Protein AF-A0A9W7YJQ7-F1 (afdb_monomer_lite)

Radius of gyration: 14.09 Å; chains: 1; bounding box: 50×19×30 Å

Secondary structure (DSSP, 8-state):
-----PPPP--SGGGTEEEEEE--S-SS-EEEEEEE--SSS-EEEEEEEEETTTTEEEEEEEEESS------

Sequence (72 aa):
MEVSRGASHVYGIERHTLCLTPVAGDTQRCRFALGTLGITEPSEIHLVDFDSDENSLASIVYKHTCGIRALA

Structure (mmCIF, N/CA/C/O backbone):
data_AF-A0A9W7YJQ7-F1
#
_entry.id   AF-A0A9W7YJQ7-F1
#
loop_
_atom_site.group_PDB
_atom_site.id
_atom_site.type_symbol
_atom_site.label_atom_id
_atom_site.label_alt_id
_atom_site.label_comp_id
_atom_site.label_asym_id
_atom_site.label_entity_id
_atom_site.label_seq_id
_atom_site.pdbx_PDB_ins_code
_atom_site.Cartn_x
_atom_site.Cartn_y
_atom_site.Cartn_z
_atom_site.occupancy
_atom_site.B_iso_or_equiv
_atom_site.auth_seq_id
_atom_site.auth_comp_id
_atom_site.auth_asym_id
_atom_site.auth_atom_id
_atom_site.pdbx_PDB_model_num
ATOM 1 N N . MET A 1 1 ? 35.334 5.157 -4.341 1.00 38.78 1 MET A N 1
ATOM 2 C CA . MET A 1 1 ? 34.249 4.201 -4.635 1.00 38.78 1 MET A CA 1
ATOM 3 C C . MET A 1 1 ? 33.140 4.524 -3.648 1.00 38.78 1 MET A C 1
ATOM 5 O O . MET A 1 1 ? 33.195 4.093 -2.505 1.00 38.78 1 MET A O 1
ATOM 9 N N . GLU A 1 2 ? 32.259 5.449 -4.023 1.00 34.97 2 GLU A N 1
ATOM 10 C CA . GLU A 1 2 ? 31.139 5.876 -3.182 1.00 34.97 2 GLU A CA 1
ATOM 11 C C . GLU A 1 2 ? 30.093 4.765 -3.211 1.00 34.97 2 GLU A C 1
ATOM 13 O O . GLU A 1 2 ? 29.511 4.470 -4.251 1.00 34.97 2 GLU A O 1
ATOM 18 N N . VAL A 1 3 ? 29.906 4.091 -2.079 1.00 45.06 3 VAL A N 1
ATOM 19 C CA . VAL A 1 3 ? 28.745 3.230 -1.888 1.00 45.06 3 VAL A CA 1
ATOM 20 C C . VAL A 1 3 ? 27.592 4.179 -1.611 1.00 45.06 3 VAL A C 1
ATOM 22 O O . VAL A 1 3 ? 27.437 4.645 -0.481 1.00 45.06 3 VAL A O 1
ATOM 25 N N . SER A 1 4 ? 26.815 4.505 -2.643 1.00 45.53 4 SER A N 1
ATOM 26 C CA . SER A 1 4 ? 25.509 5.135 -2.482 1.00 45.53 4 SER A CA 1
ATOM 27 C C . SER A 1 4 ? 24.707 4.235 -1.546 1.00 45.53 4 SER A C 1
ATOM 29 O O . SER A 1 4 ? 24.236 3.172 -1.947 1.00 45.53 4 SER A O 1
ATOM 31 N N . ARG A 1 5 ? 24.618 4.594 -0.262 1.00 50.19 5 ARG A N 1
ATOM 32 C CA . ARG A 1 5 ? 23.678 3.955 0.658 1.00 50.19 5 ARG A CA 1
ATOM 33 C C . ARG A 1 5 ? 22.299 4.286 0.100 1.00 50.19 5 ARG A C 1
ATOM 35 O O . ARG A 1 5 ? 21.840 5.408 0.283 1.00 50.19 5 ARG A O 1
ATOM 42 N N . GLY A 1 6 ? 21.717 3.362 -0.667 1.00 59.59 6 GLY A N 1
ATOM 43 C CA . GLY A 1 6 ? 20.393 3.533 -1.258 1.00 59.59 6 GLY A CA 1
ATOM 44 C C . GLY A 1 6 ? 19.436 4.022 -0.179 1.00 59.59 6 GLY A C 1
ATOM 45 O O . GLY A 1 6 ? 19.371 3.425 0.897 1.00 59.59 6 GLY A O 1
ATOM 46 N N . ALA A 1 7 ? 18.797 5.167 -0.410 1.00 69.62 7 ALA A N 1
ATOM 47 C CA . ALA A 1 7 ? 17.921 5.761 0.584 1.00 69.62 7 ALA A CA 1
ATOM 48 C C . ALA A 1 7 ? 16.759 4.798 0.849 1.00 69.62 7 ALA A C 1
ATOM 50 O O . ALA A 1 7 ? 16.040 4.416 -0.070 1.00 69.62 7 ALA A O 1
ATOM 51 N N . SER A 1 8 ? 16.616 4.371 2.102 1.00 73.75 8 SER A N 1
ATOM 52 C CA . SER A 1 8 ? 15.546 3.480 2.534 1.00 73.75 8 SER A CA 1
ATOM 53 C C . SER A 1 8 ? 14.273 4.279 2.779 1.00 73.75 8 SER A C 1
ATOM 55 O O .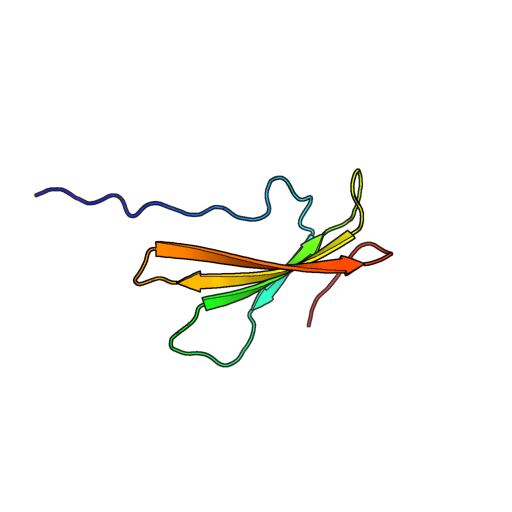 SER A 1 8 ? 14.302 5.250 3.538 1.00 73.75 8 SER A O 1
ATOM 57 N N . HIS A 1 9 ? 13.156 3.829 2.217 1.00 81.06 9 HIS A N 1
ATOM 58 C CA . HIS A 1 9 ? 11.848 4.403 2.501 1.00 81.06 9 HIS A CA 1
ATOM 59 C C . HIS A 1 9 ? 11.093 3.583 3.543 1.00 81.06 9 HIS A C 1
ATOM 61 O O . HIS A 1 9 ? 11.040 2.357 3.464 1.00 81.06 9 HIS A O 1
ATOM 67 N N . VAL A 1 10 ? 10.492 4.265 4.517 1.00 85.56 10 VAL A N 1
ATOM 68 C CA . VAL A 1 10 ? 9.691 3.640 5.574 1.00 85.56 10 VAL A CA 1
ATOM 69 C C . VAL A 1 10 ? 8.295 4.250 5.549 1.00 85.56 10 VAL A C 1
ATOM 71 O O . VAL A 1 10 ? 8.140 5.451 5.747 1.00 85.56 10 VAL A O 1
ATOM 74 N N . TYR A 1 11 ? 7.275 3.422 5.312 1.00 88.38 11 TYR A N 1
ATOM 75 C CA . TYR A 1 11 ? 5.880 3.854 5.222 1.00 88.38 11 TYR A CA 1
ATOM 76 C C . TYR A 1 11 ? 5.019 3.165 6.285 1.00 88.38 11 TYR A C 1
ATOM 78 O O . TYR A 1 11 ? 5.147 1.967 6.517 1.00 88.38 11 TYR A O 1
ATOM 86 N N . GLY A 1 12 ? 4.111 3.917 6.912 1.00 84.00 12 GLY A N 1
ATOM 87 C CA . GLY A 1 12 ? 3.059 3.359 7.770 1.00 84.00 12 GLY A CA 1
ATOM 88 C C . GLY A 1 12 ? 3.351 3.298 9.276 1.00 84.00 12 GLY A C 1
ATOM 89 O O . GLY A 1 12 ? 2.432 2.959 10.024 1.00 84.00 12 GLY A O 1
ATOM 90 N N . ILE A 1 13 ? 4.556 3.671 9.740 1.00 84.50 13 ILE A N 1
ATOM 91 C CA . ILE A 1 13 ? 4.899 3.732 11.181 1.00 84.50 13 ILE A CA 1
ATOM 92 C C . ILE A 1 13 ? 3.971 4.690 11.936 1.00 84.50 13 ILE A C 1
ATOM 94 O O . ILE A 1 13 ? 3.408 4.335 12.966 1.00 84.50 13 ILE A O 1
ATOM 98 N N . GLU A 1 14 ? 3.758 5.885 11.395 1.00 84.94 14 GLU A N 1
ATOM 99 C CA . GLU A 1 14 ? 2.965 6.938 12.044 1.00 84.94 14 GLU A CA 1
ATOM 100 C C . GLU A 1 14 ? 1.447 6.720 11.913 1.00 84.94 14 GLU A C 1
ATOM 102 O O . GLU A 1 14 ? 0.658 7.492 12.445 1.00 84.94 14 GLU A O 1
ATOM 107 N N . ARG A 1 15 ? 1.020 5.675 11.192 1.00 84.81 15 ARG A N 1
ATOM 108 C CA . ARG A 1 15 ? -0.374 5.491 10.750 1.00 84.81 15 ARG A CA 1
ATOM 109 C C . ARG A 1 15 ? -1.113 4.360 11.456 1.00 84.81 15 ARG A C 1
ATOM 111 O O . ARG A 1 15 ? -2.217 4.019 11.051 1.00 84.81 15 ARG A O 1
ATOM 118 N N . HIS A 1 16 ? -0.521 3.749 12.484 1.00 88.06 16 HIS A N 1
ATOM 119 C CA . HIS A 1 16 ? -1.096 2.574 13.156 1.00 88.06 16 HIS A CA 1
ATOM 120 C C . HIS A 1 16 ? -1.497 1.467 12.161 1.00 88.06 16 HIS A C 1
ATOM 122 O O . HIS A 1 16 ? -2.612 0.935 12.200 1.00 88.06 16 HIS A O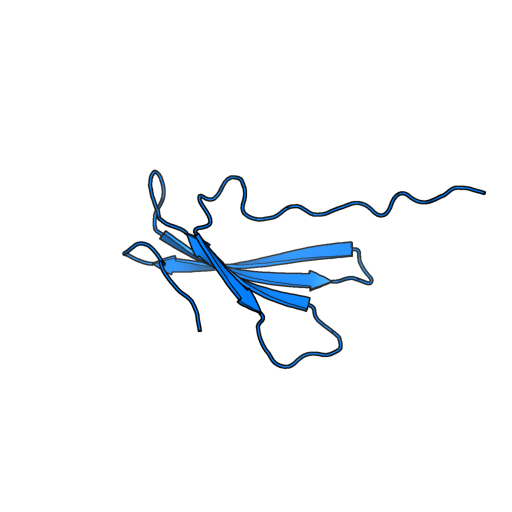 1
ATOM 128 N N . THR A 1 17 ? -0.584 1.164 11.236 1.00 91.00 17 THR A N 1
ATOM 129 C CA . THR A 1 17 ? -0.757 0.103 10.238 1.00 91.00 17 THR A CA 1
ATOM 130 C C . THR A 1 17 ? -0.897 -1.254 10.926 1.00 91.00 17 THR A C 1
ATOM 132 O O . THR A 1 17 ? -0.117 -1.579 11.820 1.00 91.00 17 THR A O 1
ATOM 135 N N . LEU A 1 18 ? -1.878 -2.052 10.502 1.00 92.44 18 LEU A N 1
ATOM 136 C CA . LEU A 1 18 ? -2.168 -3.375 11.065 1.00 92.44 18 LEU A CA 1
ATOM 137 C C . LEU A 1 18 ? -1.940 -4.522 10.095 1.00 92.44 18 LEU A C 1
ATOM 139 O O . LEU A 1 18 ? -1.531 -5.605 10.505 1.00 92.44 18 LEU A O 1
ATOM 143 N N . CYS A 1 19 ? -2.268 -4.312 8.828 1.00 93.25 19 CYS A N 1
ATOM 144 C CA . CYS A 1 19 ? -2.207 -5.355 7.821 1.00 93.25 19 CYS A CA 1
ATOM 145 C C . CYS A 1 19 ? -1.646 -4.799 6.517 1.00 93.25 19 CYS A C 1
ATOM 147 O O . CYS A 1 19 ? -1.770 -3.608 6.228 1.00 93.25 19 CYS A O 1
ATOM 149 N N . LEU A 1 20 ? -1.010 -5.686 5.758 1.00 94.25 20 LEU A N 1
ATOM 150 C CA . LEU A 1 20 ? -0.408 -5.415 4.463 1.00 94.25 20 LEU A CA 1
ATOM 151 C C . LEU A 1 20 ? -0.642 -6.630 3.563 1.00 94.25 20 LEU A C 1
ATOM 153 O O . LEU A 1 20 ? -0.447 -7.761 4.005 1.00 94.25 20 LEU A O 1
ATOM 157 N N . THR A 1 21 ? -1.028 -6.387 2.313 1.00 94.19 21 THR A N 1
ATOM 158 C CA . THR A 1 21 ? -1.050 -7.403 1.253 1.00 94.19 21 THR A CA 1
ATOM 159 C C . THR A 1 21 ? -0.349 -6.859 -0.000 1.00 94.19 21 THR A C 1
ATOM 161 O O . THR A 1 21 ? -0.496 -5.668 -0.312 1.00 94.19 21 THR A O 1
ATOM 164 N N . PRO A 1 22 ? 0.463 -7.666 -0.708 1.00 92.06 22 PRO A N 1
ATOM 165 C CA . PRO A 1 22 ? 0.988 -7.276 -2.010 1.00 92.06 22 PRO A CA 1
ATOM 166 C C . PRO A 1 22 ? -0.149 -7.187 -3.033 1.00 92.06 22 PRO A C 1
ATOM 168 O O . PRO A 1 22 ? -1.043 -8.030 -3.067 1.00 92.06 22 PRO A O 1
ATOM 171 N N . VAL A 1 23 ? -0.095 -6.197 -3.920 1.00 90.94 23 VAL A N 1
ATOM 172 C CA . VAL A 1 23 ? -1.032 -6.119 -5.044 1.00 90.94 23 VAL A CA 1
ATOM 173 C C . VAL A 1 23 ? -0.448 -6.927 -6.197 1.00 90.94 23 VAL A C 1
ATOM 175 O O . VAL A 1 23 ? 0.524 -6.519 -6.829 1.00 90.94 23 VAL A O 1
ATOM 178 N N . ALA A 1 24 ? -1.021 -8.103 -6.452 1.00 77.50 24 ALA A N 1
ATOM 179 C CA . ALA A 1 24 ? -0.567 -8.975 -7.526 1.00 77.50 24 ALA A CA 1
ATOM 180 C C . ALA A 1 24 ? -0.776 -8.314 -8.900 1.00 77.50 24 ALA A C 1
ATOM 182 O O . ALA A 1 24 ? -1.885 -7.884 -9.218 1.00 77.50 24 ALA A O 1
ATOM 183 N N . GLY A 1 25 ? 0.270 -8.296 -9.734 1.00 65.75 25 GLY A N 1
ATOM 184 C CA . GLY A 1 25 ? 0.110 -8.050 -11.170 1.00 65.75 25 GLY A CA 1
ATOM 185 C C . GLY A 1 25 ? 1.012 -7.006 -11.816 1.00 65.75 25 GLY A C 1
ATOM 186 O O . GLY A 1 25 ? 0.598 -6.430 -12.818 1.00 65.75 25 GLY A O 1
ATOM 187 N N . ASP A 1 26 ? 2.219 -6.746 -11.313 1.00 64.75 26 ASP A N 1
ATOM 188 C CA . ASP A 1 26 ? 3.115 -5.826 -12.014 1.00 64.75 26 ASP A CA 1
ATOM 189 C C . ASP A 1 26 ? 4.592 -6.185 -11.813 1.00 64.75 26 ASP A C 1
ATOM 191 O O . ASP A 1 26 ? 5.074 -6.283 -10.690 1.00 64.75 26 ASP A O 1
ATOM 195 N N . THR A 1 27 ? 5.315 -6.417 -12.912 1.00 71.62 27 THR A N 1
ATOM 196 C CA . THR A 1 27 ? 6.776 -6.627 -12.891 1.00 71.62 27 THR A CA 1
ATOM 197 C C . THR A 1 27 ? 7.556 -5.318 -12.828 1.00 71.62 27 THR A C 1
ATOM 199 O O . THR A 1 27 ? 8.755 -5.344 -12.581 1.00 71.62 27 THR A O 1
ATOM 202 N N . GLN A 1 28 ? 6.893 -4.199 -13.125 1.00 74.12 28 GLN A N 1
ATOM 203 C CA . GLN A 1 28 ? 7.498 -2.873 -13.226 1.00 74.12 28 GLN A CA 1
ATOM 204 C C . GLN A 1 28 ? 7.164 -1.996 -12.018 1.00 74.12 28 GLN A C 1
ATOM 206 O O . GLN A 1 28 ? 7.770 -0.947 -11.845 1.00 74.12 28 GLN A O 1
ATOM 211 N N . ARG A 1 29 ? 6.188 -2.392 -11.190 1.00 79.06 29 ARG A N 1
ATOM 212 C CA . ARG A 1 29 ? 5.737 -1.595 -10.045 1.00 79.06 29 ARG A CA 1
ATOM 213 C C . ARG A 1 29 ? 5.578 -2.440 -8.802 1.00 79.06 29 ARG A C 1
ATOM 215 O O . ARG A 1 29 ? 4.923 -3.480 -8.824 1.00 79.06 29 ARG A O 1
ATOM 222 N N . CYS A 1 30 ? 6.123 -1.955 -7.696 1.00 89.12 30 CYS A N 1
ATOM 223 C CA . CYS A 1 30 ? 6.021 -2.628 -6.414 1.00 89.12 30 CYS A CA 1
ATOM 224 C C . CYS A 1 30 ? 4.874 -2.001 -5.613 1.00 89.12 30 CYS A C 1
ATOM 226 O O . CYS A 1 30 ? 5.035 -0.949 -4.994 1.00 89.12 30 CYS A O 1
ATOM 228 N N . ARG A 1 31 ? 3.690 -2.628 -5.664 1.00 93.00 31 ARG A N 1
ATOM 229 C CA . ARG A 1 31 ? 2.469 -2.101 -5.039 1.00 93.00 31 ARG A CA 1
ATOM 230 C C . ARG A 1 31 ? 2.019 -2.914 -3.832 1.00 93.00 31 ARG A C 1
ATOM 232 O O . ARG A 1 31 ? 1.975 -4.144 -3.866 1.00 93.00 31 ARG A O 1
ATOM 239 N N . PHE A 1 32 ? 1.600 -2.205 -2.789 1.00 93.31 32 PHE A N 1
ATOM 240 C CA . PHE A 1 32 ? 1.094 -2.782 -1.545 1.00 93.31 32 PHE A CA 1
ATOM 241 C C . PHE A 1 32 ? -0.193 -2.089 -1.122 1.00 93.31 32 PHE A C 1
ATOM 243 O O . PHE A 1 32 ? -0.314 -0.870 -1.230 1.00 93.31 32 PHE A O 1
ATOM 250 N N . ALA A 1 33 ? -1.136 -2.858 -0.592 1.00 94.69 33 ALA A N 1
ATOM 251 C CA . ALA A 1 33 ? -2.275 -2.313 0.126 1.00 94.69 33 ALA A CA 1
ATOM 252 C C . ALA A 1 33 ? -2.026 -2.450 1.631 1.00 94.69 33 AL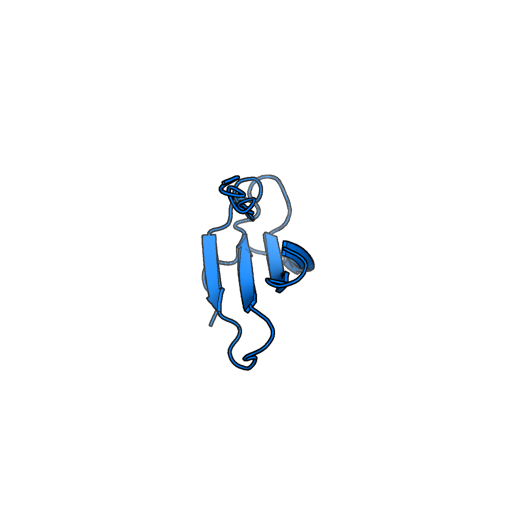A A C 1
ATOM 254 O O . ALA A 1 33 ? -1.663 -3.530 2.098 1.00 94.69 33 ALA A O 1
ATOM 255 N N . LEU A 1 34 ? -2.219 -1.368 2.386 1.00 95.31 34 LEU A N 1
ATOM 256 C CA . LEU A 1 34 ? -2.091 -1.346 3.845 1.00 95.31 34 LEU A CA 1
ATOM 257 C C . LEU A 1 34 ? -3.395 -0.907 4.494 1.00 95.31 34 LEU A C 1
ATOM 259 O O . LEU A 1 34 ? -4.068 -0.022 3.975 1.00 95.31 34 LEU A O 1
ATOM 263 N N . GLY A 1 35 ? -3.723 -1.488 5.642 1.00 95.56 35 GLY A N 1
ATOM 264 C CA . GLY A 1 35 ? -4.887 -1.118 6.443 1.00 95.56 35 GLY A CA 1
ATOM 265 C C . GLY A 1 35 ? -4.496 -0.563 7.809 1.00 95.56 35 GLY A C 1
ATOM 266 O O . GLY A 1 35 ? -3.578 -1.088 8.446 1.00 95.56 35 GLY A O 1
ATOM 267 N N . THR A 1 36 ? -5.202 0.469 8.280 1.00 94.88 36 THR A N 1
ATOM 268 C CA . THR A 1 36 ? -4.976 1.090 9.600 1.00 94.88 36 THR A CA 1
ATOM 269 C C . THR A 1 36 ? -6.120 0.819 10.589 1.00 94.88 36 THR A C 1
ATOM 271 O O . THR A 1 36 ? -7.254 0.516 10.201 1.00 94.88 36 THR A O 1
ATOM 274 N N . LEU A 1 37 ? -5.830 0.913 11.895 1.00 88.62 37 LEU A N 1
ATOM 275 C CA . LEU A 1 37 ? -6.817 0.676 12.967 1.00 88.62 37 LEU A CA 1
ATOM 276 C C . LEU A 1 37 ? -7.715 1.889 13.266 1.00 88.62 37 LEU A C 1
ATOM 278 O O . LEU A 1 37 ? -8.768 1.721 13.870 1.00 88.62 37 LEU A O 1
ATOM 282 N N . GLY A 1 38 ? -7.326 3.091 12.840 1.00 80.50 38 GLY A N 1
ATOM 283 C CA . GLY A 1 38 ? -8.035 4.337 13.137 1.00 80.50 38 GLY A CA 1
ATOM 284 C C . GLY A 1 38 ? -8.263 4.599 14.635 1.00 80.50 38 GLY A C 1
ATOM 285 O O . GLY A 1 38 ? -9.398 4.574 15.104 1.00 80.50 38 GLY A O 1
ATOM 286 N N . ILE A 1 39 ? -7.179 4.784 15.403 1.00 77.19 39 ILE A N 1
ATOM 287 C CA . ILE A 1 39 ? -7.240 5.026 16.860 1.00 77.19 39 ILE A CA 1
ATOM 288 C C . ILE A 1 39 ? -7.522 6.504 17.155 1.00 77.19 39 ILE A C 1
ATOM 290 O O . ILE A 1 39 ? -8.445 6.832 17.894 1.00 77.19 39 ILE A O 1
ATOM 294 N N . THR A 1 40 ? -6.701 7.388 16.592 1.00 79.94 40 THR A N 1
ATOM 295 C CA . THR A 1 40 ? -6.819 8.850 16.711 1.00 79.94 40 THR A CA 1
ATOM 296 C C . THR A 1 40 ? -7.449 9.479 15.473 1.00 79.94 40 THR A C 1
ATOM 298 O O . THR A 1 40 ? -8.125 10.495 15.576 1.00 79.94 40 THR A O 1
ATOM 301 N N . GLU A 1 41 ? -7.254 8.846 14.320 1.00 81.81 41 GLU A N 1
ATOM 302 C CA . GLU A 1 41 ? -7.754 9.256 13.009 1.00 81.81 41 GLU A CA 1
ATOM 303 C C . GLU A 1 41 ? -8.737 8.210 12.468 1.00 81.81 41 GLU A C 1
ATOM 305 O O . GLU A 1 41 ? -8.750 7.081 12.964 1.00 81.81 41 GLU A O 1
ATOM 310 N N . PRO A 1 42 ? -9.555 8.523 11.447 1.00 88.38 42 PRO A N 1
ATOM 311 C CA . PRO A 1 42 ? -10.333 7.512 10.741 1.00 88.38 42 PRO A CA 1
ATOM 312 C C . PRO A 1 42 ? -9.448 6.371 10.232 1.00 88.38 42 PRO A C 1
ATOM 314 O O . PRO A 1 42 ? -8.274 6.558 9.916 1.00 88.38 42 PRO A O 1
ATOM 317 N N . SER A 1 43 ? -10.016 5.174 10.130 1.00 93.19 43 SER A N 1
ATOM 318 C CA . SER A 1 43 ? -9.315 4.054 9.508 1.00 93.19 43 SER A CA 1
ATOM 319 C C . SER A 1 43 ? -9.127 4.321 8.016 1.00 93.19 43 SER A C 1
ATOM 321 O O . SER A 1 43 ? -9.979 4.923 7.363 1.00 93.19 43 SER A O 1
ATOM 323 N N . GLU A 1 44 ? -8.012 3.868 7.464 1.00 95.31 44 GLU A N 1
ATOM 324 C CA . GLU A 1 44 ? -7.614 4.138 6.088 1.00 95.31 44 GLU A CA 1
ATOM 325 C C . GLU A 1 44 ? -7.093 2.857 5.434 1.00 95.31 44 GLU A C 1
ATOM 327 O O . GLU A 1 44 ? -6.457 2.016 6.079 1.00 95.31 44 GLU A O 1
ATOM 332 N N . ILE A 1 45 ? -7.360 2.725 4.136 1.00 95.38 45 ILE A N 1
ATOM 333 C CA . ILE A 1 45 ? -6.664 1.796 3.251 1.00 9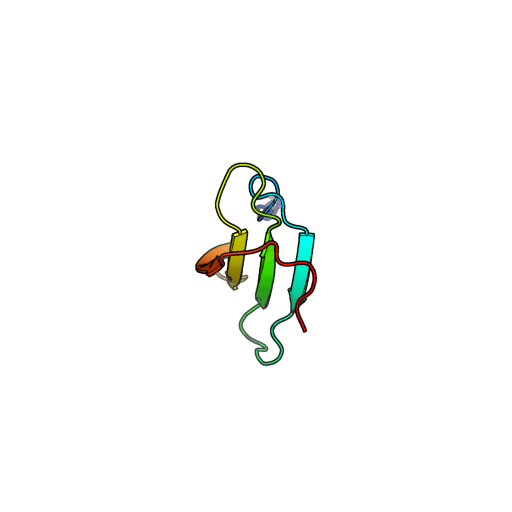5.38 45 ILE A CA 1
ATOM 334 C C . ILE A 1 45 ? -5.725 2.619 2.375 1.00 95.38 45 ILE A C 1
ATOM 336 O O . ILE A 1 45 ? -6.160 3.536 1.681 1.00 95.38 45 ILE A O 1
ATOM 340 N N . HIS A 1 46 ? -4.443 2.278 2.391 1.00 95.50 46 HIS A N 1
ATOM 341 C CA . HIS A 1 46 ? -3.415 2.913 1.577 1.00 95.50 46 HIS A CA 1
ATOM 342 C C . HIS A 1 46 ? -3.027 1.979 0.446 1.00 95.50 46 HIS A C 1
ATOM 344 O O . HIS A 1 46 ? -2.506 0.899 0.706 1.00 95.50 46 HIS A O 1
ATOM 350 N N . LEU A 1 47 ? -3.232 2.403 -0.796 1.00 95.06 47 LEU A N 1
ATOM 351 C CA . LEU A 1 47 ? -2.603 1.773 -1.948 1.00 95.06 47 LEU A CA 1
ATOM 352 C C . LEU A 1 47 ? -1.283 2.491 -2.208 1.00 95.06 47 LEU A C 1
ATOM 354 O O . LEU A 1 47 ? -1.285 3.614 -2.708 1.00 95.06 47 LEU A O 1
ATOM 358 N N . VAL A 1 48 ? -0.184 1.856 -1.826 1.00 94.62 48 VAL A N 1
ATOM 359 C CA . VAL A 1 48 ? 1.176 2.378 -1.949 1.00 94.62 48 VAL A CA 1
ATOM 360 C C . VAL A 1 48 ? 1.822 1.826 -3.211 1.00 94.62 48 VAL A C 1
ATOM 362 O O . VAL A 1 48 ? 1.745 0.626 -3.465 1.00 94.62 48 VAL A O 1
ATOM 365 N N . ASP A 1 49 ? 2.454 2.708 -3.977 1.00 93.38 49 ASP A N 1
ATOM 366 C CA . ASP A 1 49 ? 3.254 2.398 -5.161 1.00 93.38 49 ASP A CA 1
ATOM 367 C C . ASP A 1 49 ? 4.693 2.847 -4.894 1.00 93.38 49 ASP A C 1
ATOM 369 O O . ASP A 1 49 ? 4.932 4.021 -4.591 1.00 93.38 49 ASP A O 1
ATOM 373 N N . PHE A 1 50 ? 5.624 1.896 -4.928 1.00 90.19 50 PHE A N 1
ATOM 374 C CA . PHE A 1 50 ? 7.053 2.156 -4.830 1.00 90.19 50 PHE A CA 1
ATOM 375 C C . PHE A 1 50 ? 7.688 2.040 -6.212 1.00 90.19 50 PHE A C 1
ATOM 377 O O . PHE A 1 50 ? 7.705 0.957 -6.810 1.00 90.19 50 PHE A O 1
ATOM 384 N N . ASP A 1 51 ? 8.240 3.160 -6.671 1.00 87.94 51 ASP A N 1
ATOM 385 C CA . ASP A 1 51 ? 9.053 3.242 -7.875 1.00 87.94 51 ASP A CA 1
ATOM 386 C C . ASP A 1 51 ? 10.520 3.017 -7.493 1.00 87.94 51 ASP A C 1
ATOM 388 O O .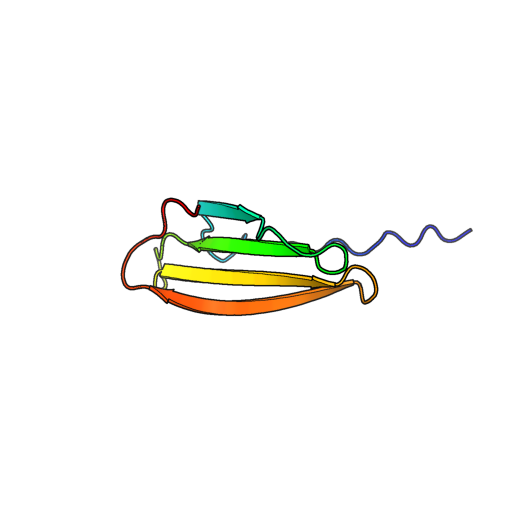 ASP A 1 51 ? 11.134 3.835 -6.799 1.00 87.94 51 ASP A O 1
ATOM 392 N N . SER A 1 52 ? 11.076 1.880 -7.912 1.00 83.25 52 SER A N 1
ATOM 393 C CA . SER A 1 52 ? 12.465 1.525 -7.619 1.00 83.25 52 SER A CA 1
ATOM 394 C C . SER A 1 52 ? 13.480 2.322 -8.430 1.00 83.25 52 SER A C 1
ATOM 396 O O . SER A 1 52 ? 14.613 2.476 -7.970 1.00 83.25 52 SER A O 1
ATOM 398 N N . ASP A 1 53 ? 13.094 2.805 -9.611 1.00 85.50 53 ASP A N 1
ATOM 399 C CA . ASP A 1 53 ? 13.990 3.503 -10.534 1.00 85.50 53 ASP A CA 1
ATOM 400 C C . ASP A 1 53 ? 14.164 4.958 -10.094 1.00 85.50 53 ASP A C 1
ATOM 402 O O . ASP A 1 53 ? 15.283 5.473 -10.031 1.00 85.50 53 ASP A O 1
ATOM 406 N N . GLU A 1 54 ? 13.062 5.601 -9.704 1.00 86.12 54 GLU A N 1
ATOM 407 C CA . GLU A 1 54 ? 13.064 6.958 -9.148 1.00 86.12 54 GLU A CA 1
ATOM 408 C C . GLU A 1 54 ? 13.325 6.987 -7.635 1.00 86.12 54 GLU A C 1
ATOM 410 O O . GLU A 1 54 ? 13.534 8.056 -7.055 1.00 86.12 54 GLU A O 1
ATOM 415 N N . ASN A 1 55 ? 13.320 5.818 -6.986 1.00 84.69 55 ASN A N 1
ATOM 416 C CA . ASN A 1 55 ? 13.363 5.662 -5.536 1.00 84.69 55 ASN A CA 1
ATOM 417 C C . ASN A 1 55 ? 12.333 6.571 -4.842 1.00 84.69 55 ASN A C 1
ATOM 419 O O . ASN A 1 55 ? 12.675 7.365 -3.957 1.00 84.69 55 ASN A O 1
ATOM 423 N N . SER A 1 56 ? 11.075 6.480 -5.273 1.00 87.75 56 SER A N 1
ATOM 424 C CA . SER A 1 56 ? 9.981 7.344 -4.826 1.00 87.75 56 SER A CA 1
ATOM 425 C C . SER A 1 56 ? 8.774 6.526 -4.351 1.00 87.75 56 SER A C 1
ATOM 427 O O . SER A 1 56 ? 8.576 5.373 -4.733 1.00 87.75 56 SER A O 1
ATOM 429 N N . LEU A 1 57 ? 7.981 7.113 -3.450 1.00 90.56 57 LEU A N 1
ATOM 430 C CA . LEU A 1 57 ? 6.757 6.513 -2.918 1.00 90.56 57 LEU A CA 1
ATOM 431 C C . LEU A 1 57 ? 5.560 7.406 -3.224 1.00 90.56 57 LEU A C 1
ATOM 433 O O . LEU A 1 57 ? 5.546 8.585 -2.862 1.00 90.56 57 LEU A O 1
ATOM 437 N N . ALA A 1 58 ? 4.519 6.810 -3.793 1.00 92.19 58 ALA A N 1
ATOM 438 C CA . ALA A 1 58 ? 3.209 7.424 -3.948 1.00 92.19 58 ALA A CA 1
ATOM 439 C C . ALA A 1 58 ? 2.155 6.606 -3.194 1.00 92.19 58 ALA A C 1
ATOM 441 O O . ALA A 1 58 ? 2.288 5.394 -3.027 1.00 92.19 58 ALA A O 1
ATOM 442 N N . SER A 1 59 ? 1.084 7.255 -2.731 1.00 94.19 59 SER A N 1
ATOM 443 C CA . SER A 1 59 ? -0.024 6.538 -2.097 1.00 94.19 59 SER A CA 1
ATOM 444 C C . SER A 1 59 ? -1.380 7.153 -2.397 1.00 94.19 59 SER A C 1
ATOM 446 O O . SER A 1 59 ? -1.541 8.369 -2.288 1.00 94.19 59 SER A O 1
ATOM 448 N N . ILE A 1 60 ? -2.366 6.302 -2.675 1.00 96.00 60 ILE A N 1
ATOM 449 C CA . ILE A 1 60 ? -3.785 6.667 -2.713 1.00 96.00 60 ILE A CA 1
ATOM 450 C C . ILE A 1 60 ? -4.424 6.218 -1.401 1.00 96.00 60 ILE A C 1
ATOM 452 O O . ILE A 1 60 ? -4.211 5.088 -0.964 1.00 96.00 60 ILE A O 1
ATOM 456 N N . VAL A 1 61 ? -5.203 7.101 -0.777 1.00 95.19 61 VAL A N 1
ATOM 457 C CA . VAL A 1 61 ? -5.802 6.867 0.541 1.00 95.19 61 VAL A CA 1
ATOM 458 C C . VAL A 1 61 ? -7.317 6.759 0.420 1.00 95.19 61 VAL A C 1
ATOM 460 O O . VAL A 1 61 ? -7.976 7.675 -0.072 1.00 95.19 61 VAL A O 1
ATOM 463 N N . TYR A 1 62 ? -7.869 5.655 0.915 1.00 94.81 62 TYR A N 1
ATOM 464 C CA . TYR A 1 62 ? -9.303 5.410 1.001 1.00 94.81 62 TYR A CA 1
ATOM 465 C C . TYR A 1 62 ? -9.730 5.440 2.463 1.00 94.81 62 TYR A C 1
ATOM 467 O O . TYR A 1 62 ? -9.286 4.618 3.263 1.00 94.81 62 TYR A O 1
ATOM 475 N N . LYS A 1 63 ? -10.607 6.379 2.816 1.00 93.31 63 LYS A N 1
ATOM 476 C CA . LYS A 1 63 ? -11.144 6.475 4.176 1.00 93.31 63 LYS A CA 1
ATOM 477 C C . LYS A 1 63 ? -12.156 5.366 4.431 1.00 93.31 63 LYS A C 1
ATOM 479 O O . LYS A 1 63 ? -12.977 5.057 3.568 1.00 93.31 63 LYS A O 1
ATOM 484 N N . HIS A 1 64 ? -12.127 4.818 5.635 1.00 89.38 64 HIS A N 1
ATOM 485 C CA . HIS A 1 64 ? -12.985 3.729 6.061 1.00 89.38 64 HIS A CA 1
ATOM 486 C C . HIS A 1 64 ? -13.550 4.000 7.458 1.00 89.38 64 HIS A C 1
ATOM 488 O O . HIS A 1 64 ? -12.903 4.596 8.318 1.00 89.38 64 HIS A O 1
ATO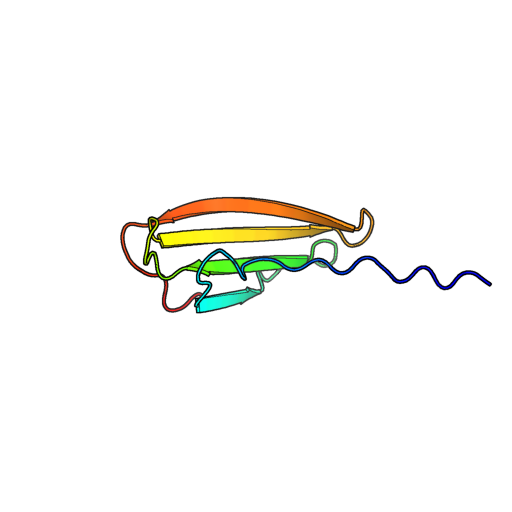M 494 N N . THR A 1 65 ? -14.788 3.571 7.694 1.00 85.12 65 THR A N 1
ATOM 495 C CA . THR A 1 65 ? -15.520 3.871 8.937 1.00 85.12 65 THR A CA 1
ATOM 496 C C . THR A 1 65 ? -15.157 2.944 10.098 1.00 85.12 65 THR A C 1
ATOM 498 O O . THR A 1 65 ? -15.613 3.158 11.217 1.00 85.12 65 THR A O 1
ATOM 501 N N . CYS A 1 66 ? -14.377 1.893 9.846 1.00 87.19 66 CYS A N 1
ATOM 502 C CA . CYS A 1 66 ? -13.953 0.912 10.839 1.00 87.19 66 CYS A CA 1
ATOM 503 C C . CYS A 1 66 ? -12.538 0.401 10.552 1.00 87.19 66 CYS A C 1
ATOM 505 O O . CYS A 1 66 ? -12.096 0.408 9.399 1.00 87.19 66 CYS A O 1
ATOM 507 N N . GLY A 1 67 ? -11.868 -0.076 11.607 1.00 88.62 67 GLY A N 1
ATOM 508 C CA . GLY A 1 67 ? -10.494 -0.571 11.553 1.00 88.62 67 GLY A CA 1
ATOM 509 C C . GLY A 1 67 ? -10.302 -1.722 10.570 1.00 88.62 67 GLY A C 1
ATOM 510 O O . GLY A 1 67 ? -11.042 -2.710 10.598 1.00 88.62 67 GLY A O 1
ATOM 511 N N . ILE A 1 68 ? -9.260 -1.616 9.747 1.00 92.69 68 ILE A N 1
ATOM 512 C CA . ILE A 1 68 ? -8.920 -2.611 8.732 1.00 92.69 68 ILE A CA 1
ATOM 513 C C . ILE A 1 68 ? -8.023 -3.677 9.361 1.00 92.69 68 ILE A C 1
ATOM 515 O O . ILE A 1 68 ? -6.851 -3.446 9.654 1.00 92.69 68 ILE A O 1
ATOM 519 N N . ARG A 1 69 ? -8.598 -4.856 9.609 1.00 90.06 69 ARG A N 1
ATOM 520 C CA . ARG A 1 69 ? -7.920 -5.958 10.317 1.00 90.06 69 ARG A CA 1
ATOM 521 C C . ARG A 1 69 ? -7.210 -6.938 9.389 1.00 90.06 69 ARG A C 1
ATOM 523 O O . ARG A 1 69 ? -6.274 -7.600 9.822 1.00 90.06 69 ARG A O 1
ATOM 530 N N . ALA A 1 70 ? -7.677 -7.052 8.151 1.00 91.31 70 ALA A N 1
ATOM 531 C CA . ALA A 1 70 ? -7.115 -7.934 7.144 1.00 91.31 70 ALA A CA 1
ATOM 532 C C . ALA A 1 70 ? -7.382 -7.368 5.748 1.00 91.31 70 ALA A C 1
ATOM 534 O O . ALA A 1 70 ? -8.402 -6.715 5.520 1.00 91.31 70 ALA A O 1
ATOM 535 N N . LEU A 1 71 ? -6.466 -7.659 4.832 1.00 90.50 71 LEU A N 1
ATOM 536 C CA . LEU A 1 71 ? -6.583 -7.415 3.400 1.00 90.50 71 LEU A CA 1
ATOM 537 C C . LEU A 1 71 ? -6.285 -8.741 2.693 1.00 90.50 71 LEU A C 1
ATOM 539 O O . LEU A 1 71 ? -5.452 -9.507 3.182 1.00 90.50 71 LEU A O 1
ATOM 543 N N . ALA A 1 72 ? -7.003 -9.015 1.605 1.00 84.31 72 ALA A N 1
ATOM 544 C CA . ALA A 1 72 ? -6.795 -10.186 0.757 1.00 84.31 72 ALA A CA 1
ATOM 545 C C . ALA A 1 72 ? -5.982 -9.776 -0.470 1.00 84.31 72 ALA A C 1
ATOM 547 O O . ALA A 1 72 ? -6.359 -8.755 -1.087 1.00 84.31 72 ALA A O 1
#

pLDDT: mean 84.1, std 13.81, range [34.97, 96.0]

Foldseek 3Di:
DDPPPQDDDDPDPVFQWAEKDWDPDDPQWGWMWIWHQQPPHFIWIWTWIQHPVVRDIDIDIDGDRGGDNYDD